Protein AF-A0A1G3UFV3-F1 (afdb_monomer_lite)

Foldseek 3Di:
DDDPVNVCVVDPDDDDDQPCVVVVVVLVVCVVVVHDLVVSQVVCVVVVRHDDSVSSVVSVVVVVVVVVPPDDPPDDDDDDDDPDPDDDPDDPVVVVVVVVVVD

pLDDT: mean 78.83, std 17.73, range [41.94, 97.0]

Radius of gyration: 23.54 Å; chains: 1; bounding box: 49×52×67 Å

Sequence (103 aa):
MKTLKEFKANSPPKRRVSKLKTIQNEVLDLYNSDYQVEQIQEFAKSQNINVSVSTVKRFLSKLKASSKFSFTNSSAKPIEKSQDNGVKPPNPFLEKIKQQAQE

Structure (mmCIF, N/CA/C/O backbone):
data_AF-A0A1G3UFV3-F1
#
_entry.id   AF-A0A1G3UFV3-F1
#
loop_
_atom_site.group_PDB
_atom_site.id
_atom_site.type_symbol
_atom_site.label_atom_id
_atom_site.label_alt_id
_atom_site.label_comp_id
_atom_site.label_asym_id
_atom_site.label_entity_id
_atom_site.label_seq_id
_atom_site.pdbx_PDB_ins_code
_atom_site.Cartn_x
_atom_site.Cartn_y
_atom_site.Cartn_z
_atom_site.occupancy
_atom_site.B_iso_or_equiv
_atom_site.auth_seq_id
_atom_site.auth_comp_id
_atom_site.auth_asym_id
_atom_site.auth_atom_id
_atom_site.pdbx_PDB_model_num
ATOM 1 N N . MET A 1 1 ? -8.988 6.158 40.102 1.00 75.81 1 MET A N 1
ATOM 2 C CA . MET A 1 1 ? -8.329 5.711 38.852 1.00 75.81 1 MET A CA 1
ATOM 3 C C . MET A 1 1 ? -9.368 5.685 37.745 1.00 75.81 1 MET A C 1
ATOM 5 O O . MET A 1 1 ? -10.467 5.227 38.015 1.00 75.81 1 MET A O 1
ATOM 9 N N . LYS A 1 2 ? -9.050 6.171 36.539 1.00 73.88 2 LYS A N 1
ATOM 10 C CA . LYS A 1 2 ? -9.949 6.028 35.379 1.00 73.88 2 LYS A CA 1
ATOM 11 C C . LYS A 1 2 ? -9.979 4.565 34.939 1.00 73.88 2 LYS A C 1
ATOM 13 O O . LYS A 1 2 ? -8.925 3.928 34.892 1.00 73.88 2 LYS A O 1
ATOM 18 N N . THR A 1 3 ? -11.155 4.032 34.623 1.00 91.25 3 THR A N 1
ATOM 19 C CA . THR A 1 3 ? -11.278 2.641 34.161 1.00 91.25 3 THR A CA 1
ATOM 20 C C . THR A 1 3 ? -10.839 2.500 32.697 1.00 91.25 3 THR A C 1
ATOM 22 O O . THR A 1 3 ? -10.889 3.448 31.911 1.00 91.25 3 THR A O 1
ATOM 25 N N . LEU A 1 4 ? -10.425 1.295 32.283 1.00 87.81 4 LEU A N 1
ATOM 26 C CA . LEU A 1 4 ? -10.056 1.010 30.885 1.00 87.81 4 LEU A CA 1
ATOM 27 C C . LEU A 1 4 ? -11.188 1.382 29.905 1.00 87.81 4 LEU A C 1
ATOM 29 O O . LEU A 1 4 ? -10.927 1.848 28.794 1.00 87.81 4 LEU A O 1
ATOM 33 N N . LYS A 1 5 ? -12.445 1.175 30.321 1.00 88.62 5 LYS A N 1
ATOM 34 C CA . LYS A 1 5 ? -13.634 1.535 29.538 1.00 88.62 5 LYS A CA 1
ATOM 35 C C . LYS A 1 5 ? -13.728 3.047 29.339 1.00 88.62 5 LYS A C 1
ATOM 37 O O . LYS A 1 5 ? -13.879 3.486 28.203 1.00 88.62 5 LYS A O 1
ATOM 42 N N . GLU A 1 6 ? -13.556 3.829 30.403 1.00 91.50 6 GLU A N 1
ATOM 43 C CA . GLU A 1 6 ? -13.555 5.296 30.328 1.00 91.50 6 GLU A CA 1
ATOM 44 C C . GLU A 1 6 ? -12.428 5.832 29.438 1.00 91.50 6 GLU A C 1
ATOM 46 O O . GLU A 1 6 ? -12.640 6.776 28.682 1.00 91.50 6 GLU A O 1
ATOM 51 N N . PHE A 1 7 ? -11.235 5.228 29.470 1.00 90.81 7 PHE A N 1
ATOM 52 C CA . PHE A 1 7 ? -10.132 5.648 28.598 1.00 90.81 7 PHE A CA 1
ATOM 53 C C . PHE A 1 7 ? -10.440 5.405 27.112 1.00 90.81 7 PHE A C 1
ATOM 55 O O . PHE A 1 7 ? -10.250 6.296 26.287 1.00 90.81 7 PHE A O 1
ATOM 62 N N . LYS A 1 8 ? -10.956 4.217 26.766 1.00 90.56 8 LYS A N 1
ATOM 63 C CA . LYS A 1 8 ? -11.297 3.867 25.375 1.00 90.56 8 LYS A CA 1
ATOM 64 C C . LYS A 1 8 ? -12.458 4.695 24.818 1.00 90.56 8 LYS A C 1
ATOM 66 O O . LYS A 1 8 ? -12.457 4.979 23.625 1.00 90.56 8 LYS A O 1
ATOM 71 N N . ALA A 1 9 ? -13.424 5.066 25.660 1.00 87.94 9 ALA A N 1
ATOM 72 C CA . ALA A 1 9 ? -14.552 5.905 25.263 1.00 87.94 9 ALA A CA 1
ATOM 73 C C . ALA A 1 9 ? -14.124 7.355 24.980 1.00 87.94 9 ALA A C 1
ATOM 75 O O . ALA A 1 9 ? -14.568 7.945 24.001 1.00 87.94 9 ALA A O 1
ATOM 76 N N . ASN A 1 10 ? -13.226 7.904 25.804 1.00 89.06 10 ASN A N 1
ATOM 77 C CA . ASN A 1 10 ? -12.789 9.297 25.686 1.00 89.06 10 ASN A CA 1
ATOM 78 C C . ASN A 1 10 ? -11.689 9.514 24.632 1.00 89.06 10 ASN A C 1
ATOM 80 O O . ASN A 1 10 ? -11.561 10.614 24.102 1.00 89.06 10 ASN A O 1
ATOM 84 N N . SER A 1 11 ? -10.908 8.478 24.313 1.00 87.00 11 SER A N 1
ATOM 85 C CA . SER A 1 11 ? -9.775 8.567 23.385 1.00 87.00 11 SER A CA 1
ATOM 86 C C . SER A 1 11 ? -9.861 7.484 22.305 1.00 87.00 11 SER A C 1
ATOM 88 O O . SER A 1 11 ? -9.128 6.489 22.366 1.00 87.00 11 SER A O 1
ATOM 90 N N . PRO A 1 12 ? -10.745 7.642 21.299 1.00 83.31 12 PRO A N 1
ATOM 91 C CA . PRO A 1 12 ? -10.832 6.692 20.203 1.00 83.31 12 PRO A CA 1
ATOM 92 C C . PRO A 1 12 ? -9.504 6.632 19.427 1.00 83.31 12 PRO A C 1
ATOM 94 O O . PRO A 1 12 ? -8.804 7.639 19.276 1.00 83.31 12 PRO A O 1
ATOM 97 N N . PRO A 1 13 ? -9.123 5.454 18.905 1.00 87.00 13 PRO A N 1
ATOM 98 C CA . PRO A 1 13 ? -7.838 5.283 18.248 1.00 87.00 13 PRO A CA 1
ATOM 99 C C . PRO A 1 13 ? -7.767 6.091 16.948 1.00 87.00 13 PRO A C 1
ATOM 101 O O . PRO A 1 13 ? -8.482 5.815 15.981 1.00 87.00 13 PRO A O 1
ATOM 104 N N . LYS A 1 14 ? -6.830 7.042 16.884 1.00 86.94 14 LYS A N 1
ATOM 105 C CA . LYS A 1 14 ? -6.516 7.779 15.656 1.00 86.94 14 LYS A CA 1
ATOM 106 C C . LYS A 1 14 ? -5.800 6.857 14.668 1.00 86.94 14 LYS A C 1
ATOM 108 O O . LYS A 1 14 ? -4.600 6.599 14.778 1.00 86.94 14 LYS A O 1
ATOM 113 N N . ARG A 1 15 ? -6.536 6.339 13.684 1.00 83.62 15 ARG A N 1
ATOM 114 C CA . ARG A 1 15 ? -5.963 5.494 12.628 1.00 83.62 15 ARG A CA 1
ATOM 115 C C . ARG A 1 15 ? -5.198 6.358 11.624 1.00 83.62 15 ARG A C 1
ATOM 117 O O . ARG A 1 15 ? -5.716 7.350 11.124 1.00 83.62 15 ARG A O 1
ATOM 124 N N . ARG A 1 16 ? -3.959 5.971 11.303 1.00 83.38 16 ARG A N 1
ATOM 125 C CA . ARG A 1 16 ? -3.173 6.626 10.244 1.00 83.38 16 ARG A CA 1
ATOM 126 C C . ARG A 1 16 ? -3.688 6.170 8.880 1.00 83.38 16 ARG A C 1
ATOM 128 O O . ARG A 1 16 ? -3.678 4.972 8.593 1.00 83.38 16 ARG A O 1
ATOM 135 N N . VAL A 1 17 ? -4.087 7.122 8.043 1.00 85.25 17 VAL A N 1
ATOM 136 C CA . VAL A 1 17 ? -4.422 6.884 6.633 1.00 85.25 17 VAL A CA 1
ATOM 137 C C . VAL A 1 17 ? -3.152 7.045 5.794 1.00 85.25 17 VAL A C 1
ATOM 139 O O . VAL A 1 17 ? -2.307 7.890 6.090 1.00 85.25 17 VAL A O 1
ATOM 142 N N . SER A 1 18 ? -2.970 6.183 4.792 1.00 87.44 18 SER A N 1
ATOM 143 C CA . SER A 1 18 ? -1.835 6.287 3.865 1.00 87.44 18 SER A CA 1
ATOM 144 C C . SER A 1 18 ? -1.987 7.521 2.981 1.00 87.44 18 SER A C 1
ATOM 146 O O . SER A 1 18 ? -3.091 7.793 2.521 1.00 87.44 18 SER A O 1
ATOM 148 N N . LYS A 1 19 ? -0.881 8.202 2.661 1.00 89.06 19 LYS A N 1
A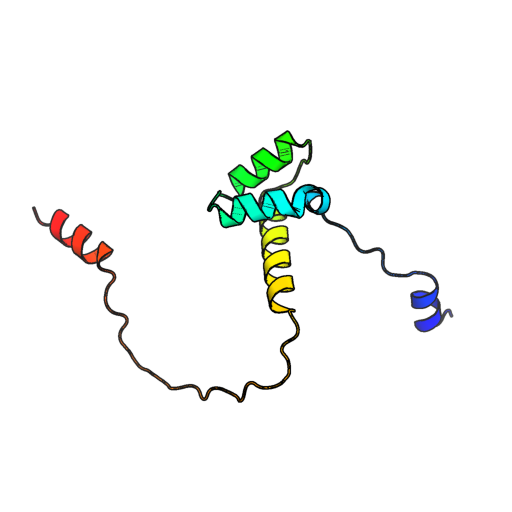TOM 149 C CA . LYS A 1 19 ? -0.883 9.281 1.658 1.00 89.06 19 LYS A CA 1
ATOM 150 C C . LYS A 1 19 ? -1.303 8.772 0.276 1.00 89.06 19 LYS A C 1
ATOM 152 O O . LYS A 1 19 ? -2.017 9.457 -0.429 1.00 89.06 19 LYS A O 1
ATOM 157 N N . LEU A 1 20 ? -0.952 7.525 -0.051 1.00 92.25 20 LEU A N 1
ATOM 158 C CA . LEU A 1 20 ? -1.339 6.855 -1.300 1.00 92.25 20 LEU A CA 1
ATOM 159 C C . LEU A 1 20 ? -2.840 6.540 -1.392 1.00 92.25 20 LEU A C 1
ATOM 161 O O . LEU A 1 20 ? -3.292 6.026 -2.404 1.00 92.25 20 LEU A O 1
ATOM 165 N N . LYS A 1 21 ? -3.624 6.808 -0.338 1.00 91.50 21 LYS A N 1
ATOM 166 C CA . LYS A 1 21 ? -5.072 6.577 -0.359 1.00 91.50 21 LYS A CA 1
ATOM 167 C C . LYS A 1 21 ? -5.787 7.515 -1.337 1.00 91.50 21 LYS A C 1
ATOM 169 O O . LYS A 1 21 ? -6.827 7.123 -1.850 1.00 91.50 21 LYS A O 1
ATOM 174 N N . THR A 1 22 ? -5.247 8.711 -1.578 1.00 92.25 22 THR A N 1
ATOM 175 C CA . THR A 1 22 ? -5.819 9.690 -2.518 1.00 92.25 22 THR A CA 1
ATOM 176 C C . THR A 1 22 ? -5.710 9.235 -3.966 1.00 92.25 22 THR A C 1
ATOM 178 O O . THR A 1 22 ? -6.627 9.486 -4.729 1.00 92.25 22 THR A O 1
ATOM 181 N N . ILE A 1 23 ? -4.626 8.531 -4.301 1.00 93.88 23 ILE A N 1
ATOM 182 C CA . ILE A 1 23 ? -4.334 7.998 -5.639 1.00 93.88 23 ILE A CA 1
ATOM 183 C C . ILE A 1 23 ? -4.429 6.465 -5.669 1.00 93.88 23 ILE A C 1
ATOM 185 O O . ILE A 1 23 ? -3.616 5.771 -6.278 1.00 93.88 23 ILE A O 1
ATOM 189 N N . GLN A 1 24 ? -5.347 5.901 -4.877 1.00 93.62 24 GLN A N 1
ATOM 190 C CA . GLN A 1 24 ? -5.404 4.452 -4.685 1.00 93.62 24 GLN A CA 1
ATOM 191 C C . GLN A 1 24 ? -5.695 3.715 -5.995 1.00 93.62 24 GLN A C 1
ATOM 193 O O . GLN A 1 24 ? -5.127 2.644 -6.208 1.00 93.62 24 GLN A O 1
ATOM 198 N N . ASN A 1 25 ? -6.608 4.245 -6.807 1.00 93.12 25 ASN A N 1
ATOM 199 C CA . ASN A 1 25 ? -7.078 3.572 -8.013 1.00 93.12 25 ASN A CA 1
ATOM 200 C C . ASN A 1 25 ? -5.960 3.539 -9.052 1.00 93.12 25 ASN A C 1
ATOM 202 O O . ASN A 1 25 ? -5.610 2.474 -9.534 1.00 93.12 25 ASN A O 1
ATOM 206 N N . GLU A 1 26 ? -5.288 4.667 -9.246 1.00 94.94 26 GLU A N 1
ATOM 207 C CA . GLU A 1 26 ? -4.157 4.826 -10.152 1.00 94.94 26 GLU A CA 1
ATOM 208 C C . GLU A 1 26 ? -2.987 3.919 -9.750 1.00 94.94 26 GLU A C 1
ATOM 210 O O . GLU A 1 26 ? -2.382 3.254 -10.587 1.00 94.94 26 GLU A O 1
ATOM 215 N N . VAL A 1 27 ? -2.689 3.826 -8.448 1.00 93.50 27 VAL A N 1
ATOM 216 C CA . VAL A 1 27 ? -1.665 2.904 -7.929 1.00 93.50 27 VAL A CA 1
ATOM 217 C C . VAL A 1 27 ? -2.038 1.442 -8.192 1.00 93.50 27 VAL A C 1
ATOM 219 O O . VAL A 1 27 ? -1.152 0.629 -8.463 1.00 93.50 27 VAL A O 1
ATOM 222 N N . LEU A 1 28 ? -3.323 1.091 -8.088 1.00 93.00 28 LEU A N 1
ATOM 223 C CA . LEU A 1 28 ? -3.802 -0.263 -8.357 1.00 93.00 28 LEU A CA 1
ATOM 224 C C . LEU A 1 28 ? -3.756 -0.580 -9.856 1.00 93.00 28 LEU A C 1
ATOM 226 O O . LEU A 1 28 ? -3.310 -1.662 -10.220 1.00 93.00 28 LEU A O 1
ATOM 230 N N . ASP A 1 29 ? -4.156 0.361 -10.707 1.00 94.56 29 ASP A N 1
ATOM 231 C CA . ASP A 1 29 ? -4.165 0.209 -12.162 1.00 94.56 29 ASP A CA 1
ATOM 232 C C . ASP A 1 29 ? -2.746 0.029 -12.708 1.00 94.56 29 ASP A C 1
ATOM 234 O O . ASP A 1 29 ? -2.496 -0.893 -13.486 1.00 94.56 29 ASP A O 1
ATOM 238 N N . LEU A 1 30 ? -1.788 0.827 -12.222 1.00 95.06 30 LEU A N 1
ATOM 239 C CA . LEU A 1 30 ? -0.369 0.651 -12.539 1.00 95.06 30 LEU A CA 1
ATOM 240 C C . LEU A 1 30 ? 0.138 -0.718 -12.075 1.00 95.06 30 LEU A C 1
ATOM 242 O O . LEU A 1 30 ? 0.818 -1.416 -12.821 1.00 95.06 30 LEU A O 1
ATOM 246 N N . TYR A 1 31 ? -0.222 -1.140 -10.862 1.00 93.06 31 TYR A N 1
ATOM 247 C CA . TYR A 1 31 ? 0.197 -2.443 -10.348 1.00 93.06 31 TYR A CA 1
ATOM 248 C C . TYR A 1 31 ? -0.398 -3.619 -11.137 1.00 93.06 31 TYR A C 1
ATOM 250 O O . TYR A 1 31 ? 0.284 -4.618 -11.346 1.00 93.06 31 TYR A O 1
ATOM 258 N N . ASN A 1 32 ? -1.652 -3.508 -11.579 1.00 92.12 32 ASN A N 1
ATOM 259 C CA . ASN A 1 32 ? -2.317 -4.518 -12.405 1.00 92.12 32 ASN A CA 1
ATOM 260 C C . ASN A 1 32 ? -1.791 -4.537 -13.847 1.00 92.12 32 ASN A C 1
ATOM 262 O O . ASN A 1 32 ? -1.915 -5.554 -14.517 1.00 92.12 32 ASN A O 1
ATOM 266 N N . SER A 1 33 ? -1.201 -3.431 -14.303 1.00 95.00 33 SER A N 1
ATOM 267 C CA . SER A 1 33 ? -0.550 -3.303 -15.611 1.00 95.00 33 SER A CA 1
ATOM 268 C C . SER A 1 33 ? 0.938 -3.693 -15.567 1.00 95.00 33 SER A C 1
ATOM 270 O O . SER A 1 33 ? 1.714 -3.251 -16.408 1.00 95.00 33 SER A O 1
ATOM 272 N N . ASP A 1 34 ? 1.348 -4.473 -14.560 1.00 94.19 34 ASP A N 1
ATOM 273 C CA . ASP A 1 34 ? 2.709 -4.989 -14.351 1.00 94.19 34 ASP A CA 1
ATOM 274 C C . ASP A 1 34 ? 3.821 -3.929 -14.190 1.00 94.19 34 ASP A C 1
ATOM 276 O O . ASP A 1 34 ? 5.010 -4.233 -14.326 1.00 94.19 34 ASP A O 1
ATOM 280 N N . TYR A 1 35 ? 3.478 -2.689 -13.816 1.00 95.88 35 TYR A N 1
ATOM 281 C CA . TYR A 1 35 ? 4.491 -1.685 -13.479 1.00 95.88 35 TYR A CA 1
ATOM 282 C C . TYR A 1 35 ? 5.241 -2.053 -12.196 1.00 95.88 35 TYR A C 1
ATOM 284 O O . TYR A 1 35 ? 4.673 -2.528 -11.204 1.00 95.88 35 TYR A O 1
ATOM 292 N N . GLN A 1 36 ? 6.541 -1.758 -12.183 1.00 95.94 36 GLN A N 1
ATOM 293 C CA . GLN A 1 36 ? 7.378 -1.963 -11.009 1.00 95.94 36 GLN A CA 1
ATOM 294 C C . GLN A 1 36 ? 7.041 -0.968 -9.894 1.00 95.94 36 GLN A C 1
ATOM 296 O O . GLN A 1 36 ? 6.553 0.142 -10.115 1.00 95.94 36 GLN A O 1
ATOM 301 N N . VAL A 1 37 ? 7.345 -1.352 -8.655 1.00 94.88 37 VAL A N 1
ATOM 302 C CA . VAL A 1 37 ? 7.045 -0.537 -7.467 1.00 94.88 37 VAL A CA 1
ATOM 303 C C . VAL A 1 37 ? 7.789 0.800 -7.508 1.00 94.88 37 VAL A C 1
ATOM 305 O O . VAL A 1 37 ? 7.275 1.815 -7.041 1.00 94.88 37 VAL A O 1
ATOM 308 N N . GLU A 1 38 ? 8.988 0.800 -8.075 1.00 96.38 38 GLU A N 1
ATOM 309 C CA . GLU A 1 38 ? 9.835 1.961 -8.308 1.00 96.38 38 GLU A CA 1
ATOM 310 C C . GLU A 1 38 ? 9.155 2.949 -9.275 1.00 96.38 38 GLU A C 1
ATOM 312 O O . GLU A 1 38 ? 9.075 4.138 -8.976 1.00 96.38 38 GLU A O 1
ATOM 317 N N . GLN A 1 39 ? 8.530 2.459 -10.351 1.00 96.62 39 GLN A N 1
ATOM 318 C CA . GLN A 1 39 ? 7.772 3.288 -11.302 1.00 96.62 39 GLN A CA 1
ATOM 319 C C . GLN A 1 39 ? 6.489 3.852 -10.672 1.00 96.62 39 GLN A C 1
ATOM 321 O O . GLN A 1 39 ? 6.153 5.022 -10.844 1.00 96.62 39 GLN A O 1
ATOM 326 N N . ILE A 1 40 ? 5.794 3.052 -9.860 1.00 95.88 40 ILE A N 1
ATOM 327 C CA . ILE A 1 40 ? 4.627 3.514 -9.091 1.00 95.88 40 ILE A CA 1
ATOM 328 C C . ILE A 1 40 ? 5.037 4.605 -8.088 1.00 95.88 40 ILE A C 1
ATOM 330 O O . ILE A 1 40 ? 4.291 5.556 -7.842 1.00 95.88 40 ILE A O 1
ATOM 334 N N . GLN A 1 41 ? 6.230 4.496 -7.498 1.00 97.00 41 GLN A N 1
ATOM 335 C CA . GLN A 1 41 ? 6.776 5.534 -6.628 1.00 97.00 41 GLN A CA 1
ATOM 336 C C . GLN A 1 41 ? 7.065 6.823 -7.409 1.00 97.00 41 GLN A C 1
ATOM 338 O O . GLN A 1 41 ? 6.776 7.906 -6.903 1.00 97.00 41 GLN A O 1
ATOM 343 N N . GLU A 1 42 ? 7.638 6.728 -8.608 1.00 96.75 42 GLU A N 1
ATOM 344 C CA . GLU A 1 42 ? 7.876 7.884 -9.481 1.00 96.75 42 GLU A CA 1
ATOM 345 C C . GLU A 1 42 ? 6.572 8.587 -9.856 1.00 96.75 42 GLU A C 1
ATOM 347 O O . GLU A 1 42 ? 6.480 9.807 -9.716 1.00 96.75 42 GLU A O 1
ATOM 352 N N . PHE A 1 43 ? 5.528 7.827 -10.190 1.00 96.06 43 PHE A N 1
ATOM 353 C CA . PHE A 1 43 ? 4.189 8.374 -10.397 1.00 96.06 43 PHE A CA 1
ATOM 354 C C . PHE A 1 43 ? 3.647 9.069 -9.138 1.00 96.06 43 PHE A C 1
ATOM 356 O O . PHE A 1 43 ? 3.144 10.188 -9.196 1.00 96.06 43 PHE A O 1
ATOM 363 N N . ALA A 1 44 ? 3.801 8.468 -7.955 1.00 95.25 44 ALA A N 1
ATOM 364 C CA . ALA A 1 44 ? 3.387 9.125 -6.716 1.00 95.25 44 ALA A CA 1
ATOM 365 C C . ALA A 1 44 ? 4.143 10.451 -6.494 1.00 95.25 44 ALA A C 1
ATOM 367 O O . ALA A 1 44 ? 3.539 11.450 -6.096 1.00 95.25 44 ALA A O 1
ATOM 368 N N . LYS A 1 45 ? 5.445 10.497 -6.805 1.00 95.75 45 LYS A N 1
ATOM 369 C CA . LYS A 1 45 ? 6.245 11.729 -6.729 1.00 95.75 45 LYS A CA 1
ATOM 370 C C . LYS A 1 45 ? 5.756 12.793 -7.715 1.00 95.75 45 LYS A C 1
ATOM 372 O O . LYS A 1 45 ? 5.694 13.953 -7.316 1.00 95.75 45 LYS A O 1
ATOM 377 N N . SER A 1 46 ? 5.368 12.424 -8.940 1.00 95.00 46 SER A N 1
ATOM 378 C CA . SER A 1 46 ? 4.834 13.378 -9.927 1.00 95.00 46 SER A CA 1
ATOM 379 C C . SER A 1 46 ? 3.506 14.003 -9.486 1.00 95.00 46 SER A C 1
ATOM 381 O O . SER A 1 46 ? 3.198 15.126 -9.867 1.00 95.00 46 SER A O 1
ATOM 383 N N . GLN A 1 47 ? 2.757 13.320 -8.617 1.00 93.31 47 GLN A N 1
ATOM 384 C CA . GLN A 1 47 ? 1.548 13.834 -7.961 1.00 93.31 47 GLN A CA 1
ATOM 385 C C . GLN A 1 47 ? 1.840 14.604 -6.656 1.00 93.31 47 GLN A C 1
ATOM 387 O O . GLN A 1 47 ? 0.940 14.821 -5.845 1.00 93.31 47 GLN A O 1
ATOM 392 N N . ASN A 1 48 ? 3.093 15.006 -6.410 1.00 94.75 48 ASN A N 1
ATOM 393 C CA . ASN A 1 48 ? 3.562 15.650 -5.172 1.00 94.75 48 ASN A CA 1
ATOM 394 C C . ASN A 1 48 ? 3.423 14.780 -3.903 1.00 94.75 48 ASN A C 1
ATOM 396 O O . ASN A 1 48 ? 3.436 15.280 -2.775 1.00 94.75 48 ASN A O 1
ATOM 400 N N . ILE A 1 49 ? 3.332 13.454 -4.053 1.00 94.56 49 ILE A N 1
ATOM 401 C CA . ILE A 1 49 ? 3.237 12.505 -2.940 1.00 94.56 49 ILE A CA 1
ATOM 402 C C . ILE A 1 49 ? 4.599 11.841 -2.731 1.00 94.56 49 ILE A C 1
ATOM 404 O O . ILE A 1 49 ? 4.928 10.807 -3.309 1.00 94.56 49 ILE A O 1
ATOM 408 N N . ASN A 1 50 ? 5.403 12.415 -1.834 1.00 94.62 50 ASN A N 1
ATOM 409 C CA . ASN A 1 50 ? 6.688 11.823 -1.472 1.00 94.62 50 ASN A CA 1
ATOM 410 C C . ASN A 1 50 ? 6.506 10.630 -0.512 1.00 94.62 50 ASN A C 1
ATOM 412 O O . ASN A 1 50 ? 6.127 10.796 0.658 1.00 94.62 50 ASN A O 1
ATOM 416 N N . VAL A 1 51 ? 6.773 9.425 -1.019 1.00 93.94 51 VAL A N 1
ATOM 417 C CA . VAL A 1 51 ? 6.728 8.154 -0.284 1.00 93.94 51 VAL A CA 1
ATOM 418 C C . VAL A 1 51 ? 7.923 7.268 -0.637 1.00 93.94 51 VAL A C 1
ATOM 420 O O . VAL A 1 51 ? 8.497 7.361 -1.721 1.00 93.94 51 VAL A O 1
ATOM 423 N N . SER A 1 52 ? 8.293 6.372 0.279 1.00 95.56 52 SER A N 1
ATOM 424 C CA . SER A 1 52 ? 9.319 5.355 0.026 1.00 95.56 52 SER A CA 1
ATOM 425 C C . SER A 1 52 ? 8.761 4.156 -0.744 1.00 95.56 52 SER A C 1
ATOM 427 O O . SER A 1 52 ? 7.586 3.815 -0.599 1.00 95.56 52 SER A O 1
ATOM 429 N N . VAL A 1 53 ? 9.624 3.443 -1.474 1.00 95.75 53 VAL A N 1
ATOM 430 C CA . VAL A 1 53 ? 9.297 2.158 -2.127 1.00 95.75 53 VAL A CA 1
ATOM 431 C C . VAL A 1 53 ? 8.653 1.182 -1.134 1.00 95.75 53 VAL A C 1
ATOM 433 O O . VAL A 1 53 ? 7.610 0.593 -1.409 1.00 95.75 53 VAL A O 1
ATOM 436 N N . SER A 1 54 ? 9.205 1.068 0.079 1.00 95.31 54 SER A N 1
ATOM 437 C CA . SER A 1 54 ? 8.657 0.213 1.143 1.00 95.31 54 SER A CA 1
ATOM 438 C C . SER A 1 54 ? 7.225 0.594 1.533 1.00 95.31 54 SER A C 1
ATOM 440 O O . SER A 1 54 ? 6.419 -0.272 1.877 1.00 95.31 54 SER A O 1
ATOM 442 N N . THR A 1 55 ? 6.884 1.885 1.460 1.00 94.44 55 THR A N 1
ATOM 443 C CA . THR A 1 55 ? 5.522 2.373 1.711 1.00 94.44 55 THR A CA 1
ATOM 444 C C . THR A 1 55 ? 4.566 1.916 0.616 1.00 94.44 55 THR A C 1
ATOM 446 O O . THR A 1 55 ? 3.473 1.452 0.942 1.00 94.44 55 THR A O 1
ATOM 449 N N . VAL A 1 56 ? 4.987 1.979 -0.650 1.00 94.81 56 VAL A N 1
ATOM 450 C CA . VAL A 1 56 ? 4.210 1.480 -1.795 1.00 94.81 56 VAL A CA 1
ATOM 451 C C . VAL A 1 56 ? 3.987 -0.031 -1.665 1.00 94.81 56 VAL A C 1
ATOM 453 O O . VAL A 1 56 ? 2.839 -0.471 -1.669 1.00 94.81 56 VAL A O 1
ATOM 456 N N . LYS A 1 57 ? 5.042 -0.823 -1.403 1.00 94.44 57 LYS A N 1
ATOM 457 C CA . LYS A 1 57 ? 4.922 -2.281 -1.168 1.00 94.44 57 LYS A CA 1
ATOM 458 C C . LYS A 1 57 ? 3.922 -2.592 -0.058 1.00 94.44 57 LYS A C 1
ATOM 460 O O . LYS A 1 57 ? 3.009 -3.394 -0.233 1.00 94.44 57 LYS A O 1
ATOM 465 N N . ARG A 1 58 ? 4.052 -1.919 1.090 1.00 94.19 58 ARG A N 1
ATOM 466 C CA . ARG A 1 58 ? 3.151 -2.114 2.234 1.00 94.19 58 ARG A CA 1
ATOM 467 C C . ARG A 1 58 ? 1.709 -1.722 1.912 1.00 94.19 58 ARG A C 1
ATOM 469 O O . ARG A 1 58 ? 0.785 -2.341 2.438 1.00 94.19 58 ARG A O 1
ATOM 476 N N . PHE A 1 59 ? 1.511 -0.689 1.100 1.00 93.12 59 PHE A N 1
ATOM 477 C CA . PHE A 1 59 ? 0.191 -0.258 0.659 1.00 93.12 59 PHE A CA 1
ATOM 478 C C . PHE A 1 59 ? -0.460 -1.310 -0.246 1.00 93.12 59 PHE A C 1
ATOM 480 O O . PHE A 1 59 ? -1.560 -1.761 0.064 1.00 93.12 59 PHE A O 1
ATOM 487 N N . LEU A 1 60 ? 0.258 -1.797 -1.261 1.00 91.69 60 LEU A N 1
ATOM 488 C CA . LEU A 1 60 ? -0.203 -2.864 -2.157 1.00 91.69 60 LEU A CA 1
ATOM 489 C C . LEU A 1 60 ? -0.527 -4.161 -1.398 1.00 91.69 60 LEU A C 1
ATOM 491 O O . LEU A 1 60 ? -1.594 -4.746 -1.585 1.00 91.69 60 LEU A O 1
ATOM 495 N N . SER A 1 61 ? 0.331 -4.575 -0.459 1.00 90.50 61 SER A N 1
ATOM 496 C CA . SER A 1 61 ? 0.071 -5.750 0.385 1.00 90.50 61 SER A CA 1
ATOM 497 C C . SER A 1 61 ? -1.194 -5.600 1.234 1.00 90.50 61 SER A C 1
ATOM 499 O O . SER A 1 61 ? -1.931 -6.567 1.422 1.00 90.50 61 SER A O 1
ATOM 501 N N . LYS A 1 62 ? -1.484 -4.389 1.732 1.00 88.56 62 LYS A N 1
ATOM 502 C CA . LYS A 1 62 ? -2.727 -4.112 2.466 1.00 88.56 62 LYS A CA 1
ATOM 503 C C . LYS A 1 62 ? -3.959 -4.185 1.570 1.00 88.56 62 LYS A C 1
ATOM 505 O O . LYS A 1 62 ? -4.970 -4.712 2.021 1.00 88.56 62 LYS A O 1
ATOM 510 N N . LEU A 1 63 ? -3.872 -3.700 0.331 1.00 85.00 63 LEU A N 1
ATOM 511 C CA . LEU A 1 63 ? -4.969 -3.791 -0.637 1.00 85.00 63 LEU A CA 1
ATOM 512 C C . LEU A 1 63 ? -5.286 -5.255 -0.983 1.00 85.00 63 LEU A C 1
ATOM 514 O O . LEU A 1 63 ? -6.448 -5.661 -0.946 1.00 85.00 63 LEU A O 1
ATOM 518 N N . LYS A 1 64 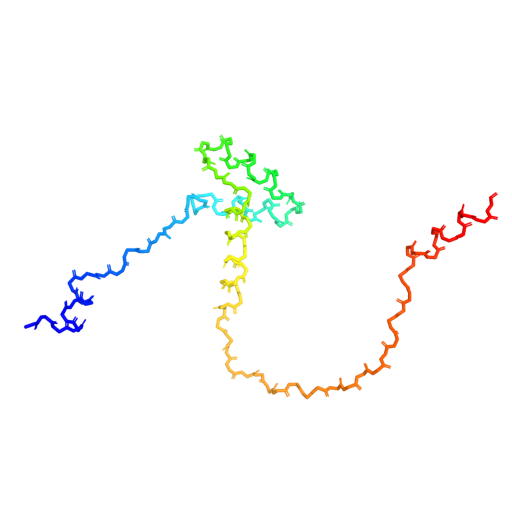? -4.254 -6.084 -1.194 1.00 79.75 64 LYS A N 1
ATOM 519 C CA . LYS A 1 64 ? -4.410 -7.540 -1.371 1.00 79.75 64 LYS A CA 1
ATOM 520 C C . LYS A 1 64 ? -5.017 -8.227 -0.148 1.00 79.75 64 LYS A C 1
ATOM 522 O O . LYS A 1 64 ? -5.843 -9.123 -0.289 1.00 79.75 64 LYS A O 1
ATOM 527 N N . ALA A 1 65 ? -4.619 -7.825 1.058 1.00 73.38 65 ALA A N 1
ATOM 528 C CA . ALA A 1 65 ? -5.224 -8.353 2.276 1.00 73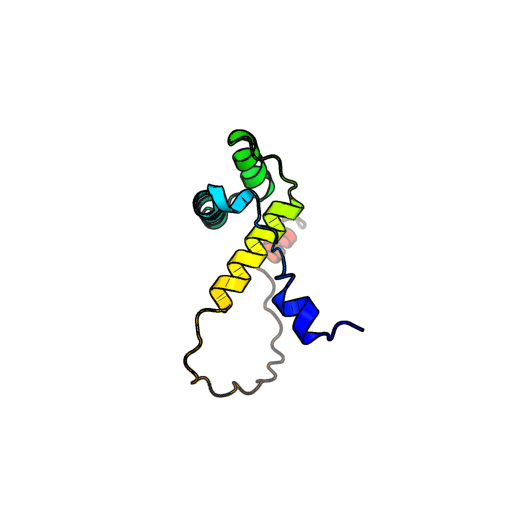.38 65 ALA A CA 1
ATOM 529 C C . ALA A 1 65 ? -6.711 -7.978 2.361 1.00 73.38 65 ALA A C 1
ATOM 531 O O . ALA A 1 65 ? -7.521 -8.831 2.698 1.00 73.38 65 ALA A O 1
ATOM 532 N N . SER A 1 66 ? -7.089 -6.748 1.996 1.00 65.38 66 SER A N 1
ATOM 533 C CA . SER A 1 66 ? -8.498 -6.342 2.000 1.00 65.38 66 SER A CA 1
ATOM 534 C C . SER A 1 66 ? -9.356 -7.058 0.954 1.00 65.38 66 SER A C 1
ATOM 536 O O . SER A 1 66 ? -10.517 -7.315 1.245 1.00 65.38 66 SER A O 1
ATOM 538 N N . SER A 1 67 ? -8.818 -7.449 -0.211 1.00 59.59 67 SER A N 1
ATOM 539 C CA . SER A 1 67 ? -9.600 -8.237 -1.184 1.00 59.59 67 SER A CA 1
ATOM 540 C C . SER A 1 67 ? -9.869 -9.668 -0.702 1.00 59.59 67 SER A C 1
ATOM 542 O O . SER A 1 67 ? -10.937 -10.218 -0.963 1.00 59.59 67 SER A O 1
ATOM 544 N N . LYS A 1 68 ? -8.948 -10.245 0.084 1.00 52.53 68 LYS A N 1
ATOM 545 C CA . LYS A 1 68 ? -9.134 -11.537 0.772 1.00 52.53 68 LYS A CA 1
ATOM 546 C C . LYS A 1 68 ? -10.107 -11.477 1.959 1.00 52.53 68 LYS A C 1
ATOM 548 O O . LYS A 1 68 ? -10.506 -12.524 2.449 1.00 52.53 68 LYS A O 1
ATOM 553 N N . PHE A 1 69 ? -10.490 -10.279 2.405 1.00 44.19 69 PHE A N 1
ATOM 554 C CA . PHE A 1 69 ? -11.574 -10.041 3.367 1.00 44.19 69 PHE A CA 1
ATOM 555 C C . PHE A 1 69 ? -12.902 -9.693 2.667 1.00 44.19 69 PHE A C 1
ATOM 557 O O . PHE A 1 69 ? -13.796 -9.114 3.283 1.00 44.19 69 PHE A O 1
ATOM 564 N N . SER A 1 70 ? -13.059 -10.049 1.386 1.00 41.94 70 SER A N 1
ATOM 565 C CA . SER A 1 70 ? -14.400 -10.257 0.844 1.00 41.94 70 SER A CA 1
ATOM 566 C C . SER A 1 70 ? -15.021 -11.429 1.606 1.00 41.94 70 SER A C 1
ATOM 568 O O . SER A 1 70 ? -14.419 -12.493 1.728 1.00 41.94 70 SER A O 1
ATOM 570 N N . PHE A 1 71 ? -16.173 -11.178 2.223 1.00 42.94 71 PHE A N 1
ATOM 571 C CA . PHE A 1 71 ? -16.935 -12.130 3.020 1.00 42.94 71 PHE A CA 1
ATOM 572 C C . PHE A 1 71 ? -16.999 -13.489 2.317 1.00 42.94 71 PHE A C 1
ATOM 574 O O . PHE A 1 71 ? -17.685 -13.640 1.306 1.00 42.94 71 PHE A O 1
ATOM 581 N N . THR A 1 72 ? -16.308 -14.493 2.855 1.00 42.97 72 THR A N 1
ATOM 582 C CA . THR A 1 72 ? -16.643 -15.870 2.528 1.00 42.97 72 THR A CA 1
ATOM 583 C C . THR A 1 72 ? -17.995 -16.133 3.179 1.00 42.97 72 THR A C 1
ATOM 585 O O . THR A 1 72 ? -18.109 -16.251 4.398 1.00 42.97 72 THR A O 1
ATOM 588 N N . ASN A 1 73 ? -19.051 -16.199 2.366 1.00 45.94 73 ASN A N 1
ATOM 589 C CA . ASN A 1 73 ? -20.213 -16.984 2.752 1.00 45.94 73 ASN A CA 1
ATOM 590 C C . ASN A 1 73 ? -19.685 -18.355 3.189 1.00 45.94 73 ASN A C 1
ATOM 592 O O . ASN A 1 73 ? -18.934 -19.004 2.456 1.00 45.94 73 ASN A O 1
ATOM 596 N N . SER A 1 74 ? -20.005 -18.745 4.421 1.00 53.94 74 SER A N 1
ATOM 597 C CA . SER A 1 74 ? -19.595 -20.010 5.015 1.00 53.94 74 SER A CA 1
ATOM 598 C C . SER A 1 74 ? -20.148 -21.178 4.202 1.00 53.94 74 SER A C 1
ATOM 600 O O . SER A 1 74 ? -21.262 -21.621 4.438 1.00 53.94 74 SER A O 1
ATOM 602 N N . SER A 1 75 ? -19.376 -21.683 3.244 1.00 56.78 75 SER A N 1
ATOM 603 C CA . SER A 1 75 ? -19.513 -23.049 2.738 1.00 56.78 75 SER A CA 1
ATOM 604 C C . SER A 1 75 ? -18.270 -23.433 1.939 1.00 56.78 75 SER A C 1
ATOM 606 O O . SER A 1 75 ? -18.249 -23.415 0.714 1.00 56.78 75 SER A O 1
ATOM 608 N N . ALA A 1 76 ? -17.191 -23.756 2.642 1.00 47.12 76 ALA A N 1
ATOM 609 C CA . ALA A 1 76 ? -16.102 -24.524 2.059 1.00 47.12 76 ALA A CA 1
ATOM 610 C C . ALA A 1 76 ? -15.664 -25.547 3.105 1.00 47.12 76 ALA A C 1
ATOM 612 O O . ALA A 1 76 ? -15.116 -25.193 4.150 1.00 47.12 76 ALA A O 1
ATOM 613 N N . LYS A 1 77 ? -15.993 -26.815 2.845 1.00 58.06 77 LYS A N 1
ATOM 614 C CA . LYS A 1 77 ? -15.512 -27.959 3.625 1.00 58.06 77 LYS A CA 1
ATOM 615 C C . LYS A 1 77 ? -13.976 -28.024 3.537 1.00 58.06 77 LYS A C 1
ATOM 617 O O . LYS A 1 77 ? -13.422 -27.584 2.527 1.00 58.06 77 LYS A O 1
ATOM 622 N N . PRO A 1 78 ? -13.281 -28.558 4.556 1.00 46.91 78 PRO A N 1
ATOM 623 C CA . PRO A 1 78 ? -11.828 -28.647 4.535 1.00 46.91 78 PRO A CA 1
ATOM 624 C C . PRO A 1 78 ? -11.391 -29.562 3.388 1.00 46.91 78 PRO A C 1
ATOM 626 O O . PRO A 1 78 ? -11.881 -30.682 3.274 1.00 46.91 78 PRO A O 1
ATOM 629 N N . ILE A 1 79 ? -10.477 -29.086 2.545 1.00 54.94 79 ILE A N 1
ATOM 630 C CA . ILE A 1 79 ? -9.768 -29.935 1.587 1.00 54.94 79 ILE A CA 1
ATOM 631 C C . ILE A 1 79 ? -8.734 -30.731 2.384 1.00 54.94 79 ILE A C 1
ATOM 633 O O . ILE A 1 79 ? -7.835 -30.155 3.004 1.00 54.94 79 ILE A O 1
ATOM 637 N N . GLU A 1 80 ? -8.906 -32.050 2.401 1.00 50.78 80 GLU A N 1
ATOM 638 C CA . GLU A 1 80 ? -7.925 -32.990 2.927 1.00 50.78 80 GLU A CA 1
ATOM 639 C C . GLU A 1 80 ? -6.603 -32.836 2.171 1.00 50.78 80 GLU A C 1
ATOM 641 O O . GLU A 1 80 ? -6.561 -32.717 0.946 1.00 50.78 80 GLU A O 1
ATOM 646 N N . LYS A 1 81 ? -5.506 -32.793 2.927 1.00 45.94 81 LYS A N 1
ATOM 647 C CA . LYS A 1 81 ? -4.152 -32.700 2.387 1.00 45.94 81 LYS A CA 1
ATOM 648 C C . LYS A 1 81 ? -3.794 -34.025 1.717 1.00 45.94 81 LYS A C 1
ATOM 650 O O . LYS A 1 81 ? -3.387 -34.960 2.400 1.00 45.94 81 LYS A O 1
ATOM 655 N N . SER A 1 82 ? -3.883 -34.090 0.396 1.00 52.38 82 SER A N 1
ATOM 656 C CA . SER A 1 82 ? -3.206 -35.123 -0.382 1.00 52.38 82 SER A CA 1
ATOM 657 C C . SER A 1 82 ? -1.694 -34.891 -0.285 1.00 52.38 82 SER A C 1
ATOM 659 O O . SER A 1 82 ? -1.171 -33.864 -0.717 1.00 52.38 82 SER A O 1
ATOM 661 N N . GLN A 1 83 ? -0.993 -35.833 0.344 1.00 56.59 83 GLN A N 1
ATOM 662 C CA . GLN A 1 83 ? 0.457 -35.960 0.243 1.00 56.59 83 GLN A CA 1
ATOM 663 C C . GLN A 1 83 ? 0.780 -36.413 -1.182 1.00 56.59 83 GLN A C 1
ATOM 665 O O . GLN A 1 83 ? 0.650 -37.594 -1.486 1.00 56.59 83 GLN A O 1
ATOM 670 N N . ASP A 1 84 ? 1.172 -35.486 -2.053 1.00 44.44 84 ASP A N 1
ATOM 671 C CA . ASP A 1 84 ? 1.704 -35.835 -3.369 1.00 44.44 84 ASP A CA 1
ATOM 672 C C . ASP A 1 84 ? 3.217 -35.591 -3.388 1.00 44.44 84 ASP A C 1
ATOM 674 O O . ASP A 1 84 ? 3.701 -34.456 -3.424 1.00 44.44 84 ASP A O 1
ATOM 678 N N . ASN A 1 85 ? 3.970 -36.688 -3.295 1.00 56.12 85 ASN A N 1
ATOM 679 C CA . ASN A 1 85 ? 5.407 -36.735 -3.539 1.00 56.12 85 ASN A CA 1
ATOM 680 C C . ASN A 1 85 ? 5.641 -36.683 -5.058 1.00 56.12 85 ASN A C 1
ATOM 682 O O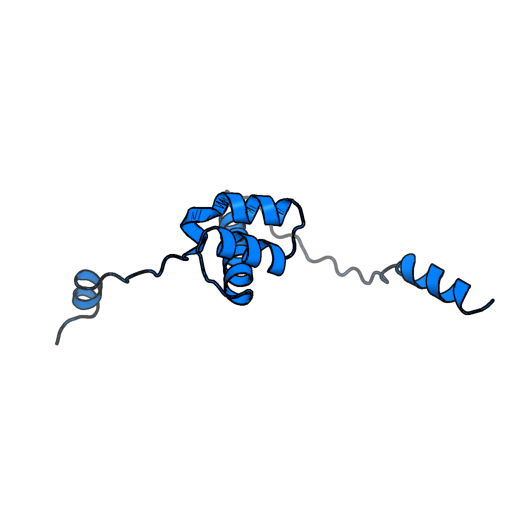 . ASN A 1 85 ? 6.025 -37.674 -5.673 1.00 56.12 85 ASN A O 1
ATOM 686 N N . GLY A 1 86 ? 5.378 -35.531 -5.671 1.00 49.78 86 GLY A N 1
ATOM 687 C CA . GLY A 1 86 ? 5.535 -35.319 -7.107 1.00 49.78 86 GLY A CA 1
ATOM 688 C C . GLY A 1 86 ? 6.775 -34.488 -7.409 1.00 49.78 86 GLY A C 1
ATOM 689 O O . GLY A 1 86 ? 6.800 -33.283 -7.158 1.00 49.78 86 GLY A O 1
ATOM 690 N N . VAL A 1 87 ? 7.812 -35.128 -7.952 1.00 61.50 87 VAL A N 1
ATOM 691 C CA . VAL A 1 87 ? 9.006 -34.482 -8.516 1.00 61.50 87 VAL A CA 1
ATOM 692 C C . VAL A 1 87 ? 8.572 -33.343 -9.442 1.00 61.50 87 VAL A C 1
ATOM 694 O O . VAL A 1 87 ? 7.931 -33.566 -10.466 1.00 61.50 87 VAL A O 1
ATOM 697 N N . LYS A 1 88 ? 8.913 -32.107 -9.067 1.00 60.25 88 LYS A N 1
ATOM 698 C CA . LYS A 1 88 ? 8.659 -30.917 -9.882 1.00 60.25 88 LYS A CA 1
ATOM 699 C C . LYS A 1 88 ? 9.337 -31.116 -11.247 1.00 60.25 88 LYS A C 1
ATOM 701 O O . LYS A 1 88 ? 10.556 -31.305 -11.255 1.00 60.25 88 LYS A O 1
ATOM 706 N N . PRO A 1 89 ? 8.609 -31.075 -12.378 1.00 63.00 89 PRO A N 1
ATOM 707 C CA . PRO A 1 89 ? 9.244 -31.192 -13.682 1.00 63.00 89 PRO A CA 1
ATOM 708 C C . PRO A 1 89 ? 10.251 -30.044 -13.856 1.00 63.00 89 PRO A C 1
ATOM 710 O O . PRO A 1 89 ? 9.970 -28.913 -13.425 1.00 63.00 89 PRO A O 1
ATOM 713 N N . PRO A 1 90 ? 11.442 -30.317 -14.417 1.00 65.25 90 PRO A N 1
ATOM 714 C CA . PRO A 1 90 ? 12.460 -29.298 -14.597 1.00 65.25 90 PRO A CA 1
ATOM 715 C C . PRO A 1 90 ? 11.930 -28.174 -15.488 1.00 65.25 90 PRO A C 1
ATOM 717 O O . PRO A 1 90 ? 11.199 -28.388 -16.452 1.00 65.25 90 PRO A O 1
ATOM 720 N N . ASN A 1 91 ? 12.272 -26.943 -15.109 1.00 73.44 91 ASN A N 1
ATOM 721 C CA . ASN A 1 91 ? 11.856 -25.746 -15.825 1.00 73.44 91 ASN A CA 1
ATOM 722 C C . ASN A 1 91 ? 12.470 -25.768 -17.242 1.00 73.44 91 ASN A C 1
ATOM 724 O O . ASN A 1 91 ? 13.700 -25.805 -17.334 1.00 73.44 91 ASN A O 1
ATOM 728 N N . PRO A 1 92 ? 11.668 -25.678 -18.321 1.00 69.62 92 PRO A N 1
ATOM 729 C CA . PRO A 1 92 ? 12.156 -25.745 -19.705 1.00 69.62 92 PRO A CA 1
ATOM 730 C C . PRO A 1 92 ? 13.186 -24.655 -20.039 1.00 69.62 92 PRO A C 1
ATOM 732 O O . PRO A 1 92 ? 13.996 -24.802 -20.951 1.00 69.62 92 PRO A O 1
ATOM 735 N N . PHE A 1 93 ? 13.208 -23.562 -19.270 1.00 71.25 93 PHE A N 1
ATOM 736 C CA . PHE A 1 93 ? 14.223 -22.521 -19.400 1.00 71.25 93 PHE A CA 1
ATOM 737 C C . PHE A 1 93 ? 15.639 -23.009 -19.042 1.00 71.25 93 PHE A C 1
ATOM 739 O O . PHE A 1 93 ? 16.610 -22.610 -19.679 1.00 71.25 93 PHE A O 1
ATOM 746 N N . LEU A 1 94 ? 15.769 -23.897 -18.049 1.00 67.06 94 LEU A N 1
ATOM 747 C CA . LEU A 1 94 ? 17.067 -24.405 -17.587 1.00 67.06 94 LEU A CA 1
ATOM 748 C C . LEU A 1 94 ? 17.683 -25.406 -18.573 1.00 67.06 94 LEU A C 1
ATOM 750 O O . LEU A 1 94 ? 18.906 -25.476 -18.687 1.00 67.06 94 LEU A O 1
ATOM 754 N N . GLU A 1 95 ? 16.857 -26.145 -19.315 1.00 69.88 95 GLU A N 1
ATOM 755 C CA . GLU A 1 95 ? 17.331 -27.066 -20.355 1.00 69.88 95 GLU A CA 1
ATOM 756 C C 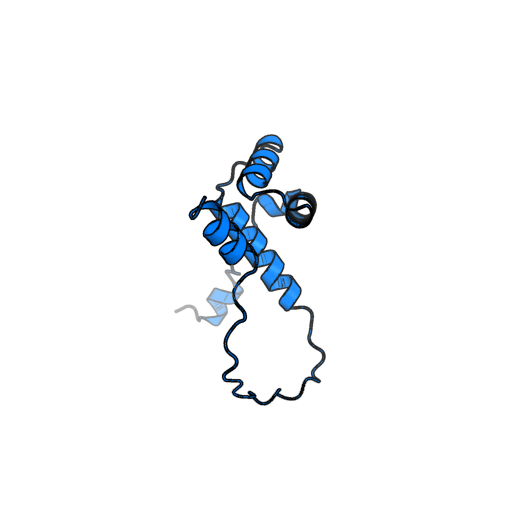. GLU A 1 95 ? 17.965 -26.314 -21.528 1.00 69.88 95 GLU A C 1
ATOM 758 O O . GLU A 1 95 ? 19.022 -26.705 -22.021 1.00 69.88 95 GLU A O 1
ATOM 763 N N . LYS A 1 96 ? 17.373 -25.177 -21.911 1.00 69.75 96 LYS A N 1
ATOM 764 C CA . LYS A 1 96 ? 17.845 -24.360 -23.034 1.00 69.75 96 LYS A CA 1
ATOM 765 C C . LYS A 1 96 ? 19.216 -23.729 -22.775 1.00 69.75 96 LYS A C 1
ATOM 767 O O . LYS A 1 96 ? 20.042 -23.665 -23.677 1.00 69.75 96 LYS A O 1
ATOM 772 N N . ILE A 1 97 ? 19.484 -23.326 -21.531 1.00 70.25 97 ILE A N 1
ATOM 773 C CA . ILE A 1 97 ? 20.796 -22.796 -21.120 1.00 70.25 97 ILE A CA 1
ATOM 774 C C . ILE A 1 97 ? 21.860 -23.897 -21.151 1.00 70.25 97 ILE A C 1
ATOM 776 O O . ILE A 1 97 ? 22.994 -23.656 -21.554 1.00 70.25 97 ILE A O 1
ATOM 780 N N . LYS A 1 98 ? 21.502 -25.120 -20.746 1.00 67.06 98 LYS A N 1
ATOM 781 C CA . LYS A 1 98 ? 22.447 -26.238 -20.691 1.00 67.06 98 LYS A CA 1
ATOM 782 C C . LYS A 1 98 ? 22.932 -26.662 -22.082 1.00 67.06 98 LYS A C 1
ATOM 784 O O . LYS A 1 98 ? 24.086 -27.048 -22.214 1.00 67.06 98 LYS A O 1
ATOM 789 N N . GLN A 1 99 ? 22.077 -26.553 -23.100 1.00 65.69 99 GLN A N 1
ATOM 790 C CA . GLN A 1 99 ? 22.416 -26.873 -24.493 1.00 65.69 99 GLN A CA 1
ATOM 791 C C . GLN A 1 99 ? 23.368 -25.846 -25.123 1.00 65.69 99 GLN A C 1
ATOM 793 O O . GLN A 1 99 ? 24.254 -26.225 -25.873 1.00 65.69 99 GLN A O 1
ATOM 798 N N . GLN A 1 100 ? 23.245 -24.566 -24.762 1.00 63.81 100 GLN A N 1
ATOM 799 C CA . GLN A 1 100 ? 24.107 -23.494 -25.282 1.00 63.81 100 GLN A CA 1
ATOM 800 C C . GLN A 1 100 ? 25.517 -23.476 -24.677 1.00 63.81 100 GLN A C 1
ATOM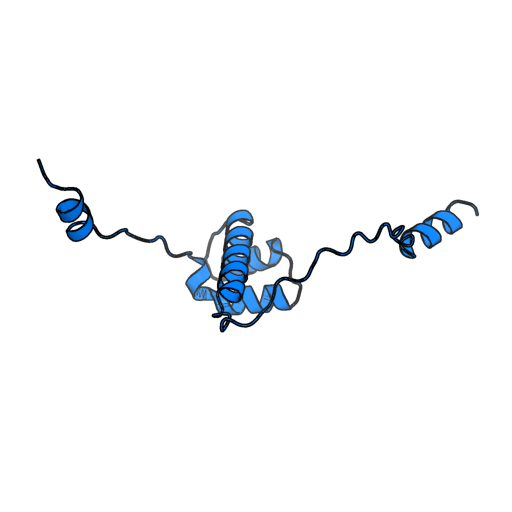 802 O O . GLN A 1 100 ? 26.382 -22.774 -25.179 1.00 63.81 100 GLN A O 1
ATOM 807 N N . ALA A 1 101 ? 25.746 -24.207 -23.584 1.00 67.12 101 ALA A N 1
ATOM 808 C CA . ALA A 1 101 ? 27.045 -24.274 -22.917 1.00 67.12 101 ALA A CA 1
ATOM 809 C C . ALA A 1 101 ? 27.923 -25.449 -23.398 1.00 67.12 101 ALA A C 1
ATOM 811 O O . ALA A 1 101 ? 29.018 -25.633 -22.869 1.00 67.12 101 ALA A O 1
ATOM 812 N N . GLN A 1 102 ? 27.429 -26.278 -24.328 1.00 61.66 102 GLN A N 1
ATOM 813 C CA . GLN A 1 102 ? 28.133 -27.456 -24.858 1.00 61.66 102 GLN A CA 1
ATOM 814 C C . GLN A 1 102 ? 28.479 -27.353 -26.355 1.00 61.66 102 GLN A C 1
ATOM 816 O O . GLN A 1 102 ? 29.045 -28.302 -26.896 1.00 61.66 102 GLN A O 1
ATOM 821 N N . GLU A 1 103 ? 28.174 -26.221 -26.993 1.00 52.41 103 GLU A N 1
ATOM 822 C CA . GLU A 1 103 ? 28.702 -25.812 -28.306 1.00 52.41 103 GLU A CA 1
ATOM 823 C C . GLU A 1 103 ? 29.778 -24.737 -28.116 1.00 52.41 103 GLU A C 1
ATOM 825 O O . GLU A 1 103 ? 30.783 -24.782 -28.860 1.00 52.41 103 GLU A O 1
#

Secondary structure (DSSP, 8-state):
---HHHHHHHS---PPPPGGGTTHHHHHHHHHTT--HHHHHHHHHHTT----HHHHHHHHHHHHHHHTTS---S--PPPP-------PPPPHHHHHHHHHT--